Protein AF-A1HMP7-F1 (afdb_monomer_lite)

Sequence (181 aa):
MGVITGIADQTNLLALNAAIEAARAGEAGRGFAVVAEEVRKLAEQSRASADQIKQLLDTIGAETGEVVATAKVTQDQVTNQIENVKNTVRSFDDILASVAAIAPMIAAAYQEMDKTVKAKDAVLDRVFSVSAVSEETSAASEEIAASAEELTASTQEIAAGAQQVLEVAKRLDEQVERFKV

pLDDT: mean 94.53, std 5.77, range [54.22, 98.56]

Secondary structure (DSSP, 8-state):
-HHHHHHHHHHHHHHHHHHHHHHHTGGGGHHHHHHHHHHHHHHHHHHHHHHHHHHHHHHHHHHHHHHHHHHHHHHHHHHHHHHHHHHHHHHHHHHHHHHHHHHHHHHHHHHHHHHHHHHHHHHHHHHHHHHHHHHHHHHHHHHHHHHHHHHHHHHHHHHHHHHHHHHHHHHHHHHHHHH--

Foldseek 3Di:
DCVQLVVLVVQLVVLVVQLVVLVVVPPVSVVSNVVSVVSNVVSVVSNVVVVVVVVVVVVVVVVVVVVVVVVVVVVVVVVVVVVVVVVVVVVVVVVVVVVVVVVVVVVVVVVVVVVVVVVVVVVVVVVVVVVVVVVVVVVVVVVVVVVVVVVVVVVVVVVVVVVVVVVVVVVVVVVVVVVPD

Structure (mmCIF, N/CA/C/O backbone):
data_AF-A1HMP7-F1
#
_entry.id   AF-A1HMP7-F1
#
loop_
_atom_site.group_PDB
_atom_site.id
_atom_site.type_symbol
_atom_site.label_atom_id
_atom_site.label_alt_id
_atom_site.label_comp_id
_atom_site.label_asym_id
_atom_site.label_entity_id
_atom_site.label_seq_id
_atom_site.pdbx_PDB_ins_code
_atom_site.Cartn_x
_atom_site.Cartn_y
_atom_site.Cartn_z
_atom_site.occupancy
_atom_site.B_iso_or_equiv
_atom_site.auth_seq_id
_atom_site.auth_comp_id
_atom_site.auth_asym_id
_atom_site.auth_atom_id
_atom_site.pdbx_PDB_model_num
ATOM 1 N N . MET A 1 1 ? 35.868 2.183 -51.289 1.00 72.44 1 MET A N 1
ATOM 2 C CA . MET A 1 1 ? 36.956 3.169 -51.481 1.00 72.44 1 MET A CA 1
ATOM 3 C C . MET A 1 1 ? 38.143 2.646 -52.274 1.00 72.44 1 MET A C 1
ATOM 5 O O . MET A 1 1 ? 38.585 3.367 -53.154 1.00 72.44 1 MET A O 1
ATOM 9 N N . GLY A 1 2 ? 38.599 1.403 -52.052 1.00 78.38 2 GLY A N 1
ATOM 10 C CA . GLY A 1 2 ? 39.777 0.845 -52.743 1.00 78.38 2 GLY A CA 1
ATOM 11 C C . GLY A 1 2 ? 39.746 0.889 -54.279 1.00 78.38 2 GLY A C 1
ATOM 12 O O . GLY A 1 2 ? 40.788 1.032 -54.904 1.00 78.38 2 GLY A O 1
ATOM 13 N N . VAL A 1 3 ? 38.558 0.828 -54.893 1.00 85.19 3 VAL A N 1
ATOM 14 C CA . VAL A 1 3 ? 38.402 0.941 -56.355 1.00 85.19 3 VAL A CA 1
ATOM 15 C C . VAL A 1 3 ? 38.676 2.368 -56.847 1.00 85.19 3 VAL A C 1
ATOM 17 O O . VAL A 1 3 ? 39.385 2.541 -57.828 1.00 85.19 3 VAL A O 1
ATOM 20 N N . ILE A 1 4 ? 38.168 3.395 -56.156 1.00 87.69 4 ILE A N 1
ATOM 21 C CA . ILE A 1 4 ? 38.339 4.802 -56.562 1.00 87.69 4 ILE A CA 1
ATOM 22 C C . ILE A 1 4 ? 39.785 5.253 -56.333 1.00 87.69 4 ILE A C 1
ATOM 24 O O . ILE A 1 4 ? 40.382 5.848 -57.225 1.00 87.69 4 ILE A O 1
ATOM 28 N N . THR A 1 5 ? 40.375 4.915 -55.181 1.00 89.12 5 THR A N 1
ATOM 29 C CA . THR A 1 5 ? 41.795 5.191 -54.910 1.00 89.12 5 THR A CA 1
ATOM 30 C C . THR A 1 5 ? 42.703 4.443 -55.886 1.00 89.12 5 THR A C 1
ATOM 32 O O . THR A 1 5 ? 43.662 5.019 -56.380 1.00 89.12 5 THR A O 1
ATOM 35 N N . GLY A 1 6 ? 42.365 3.193 -56.232 1.00 90.12 6 GLY A N 1
ATOM 36 C CA . GLY A 1 6 ? 43.095 2.410 -57.231 1.00 90.12 6 GLY A CA 1
ATOM 37 C C . GLY A 1 6 ? 43.027 3.010 -58.640 1.00 90.12 6 GLY A C 1
ATOM 38 O O . GLY A 1 6 ? 44.049 3.087 -59.317 1.00 90.12 6 GLY A O 1
ATOM 39 N N . ILE A 1 7 ? 41.857 3.502 -59.067 1.00 91.56 7 ILE A N 1
ATOM 40 C CA . ILE A 1 7 ? 41.699 4.215 -60.347 1.00 91.56 7 ILE A CA 1
ATOM 41 C C . ILE A 1 7 ? 42.490 5.528 -60.337 1.00 91.56 7 ILE A C 1
ATOM 43 O O . ILE A 1 7 ? 43.155 5.839 -61.325 1.00 91.56 7 ILE A O 1
ATOM 47 N N . ALA A 1 8 ? 42.459 6.284 -59.237 1.00 92.50 8 ALA A N 1
ATOM 48 C CA . ALA A 1 8 ? 43.232 7.515 -59.089 1.00 92.50 8 ALA A CA 1
ATOM 49 C C . ALA A 1 8 ? 44.746 7.246 -59.162 1.00 92.50 8 ALA A C 1
ATOM 51 O O . ALA A 1 8 ? 45.444 7.910 -59.922 1.00 92.50 8 ALA A O 1
ATOM 52 N N . ASP A 1 9 ? 45.247 6.220 -58.470 1.00 92.19 9 ASP A N 1
ATOM 53 C CA . ASP A 1 9 ? 46.661 5.825 -58.509 1.00 92.19 9 ASP A CA 1
ATOM 54 C C . ASP A 1 9 ? 47.100 5.368 -59.908 1.00 92.19 9 ASP A C 1
ATOM 56 O O . ASP A 1 9 ? 48.158 5.770 -60.398 1.00 92.19 9 ASP A O 1
ATOM 60 N N . GLN A 1 10 ? 46.268 4.580 -60.592 1.00 94.12 10 GLN A N 1
ATOM 61 C CA . GLN A 1 10 ? 46.540 4.130 -61.956 1.00 94.12 10 GLN A CA 1
ATOM 62 C C . GLN A 1 10 ? 46.517 5.295 -62.957 1.00 94.12 10 GLN A C 1
ATOM 64 O O . GLN A 1 10 ? 47.374 5.366 -63.838 1.00 94.12 10 GLN A O 1
ATOM 69 N N . THR A 1 11 ? 45.576 6.231 -62.804 1.00 93.94 11 THR A N 1
ATOM 70 C CA . THR A 1 11 ? 45.472 7.441 -63.639 1.00 93.94 11 THR A CA 1
ATOM 71 C C . THR A 1 11 ? 46.658 8.373 -63.402 1.00 93.94 11 THR A C 1
ATOM 73 O O . THR A 1 11 ? 47.217 8.901 -64.359 1.00 93.94 11 THR A O 1
ATOM 76 N N . ASN A 1 12 ? 47.106 8.510 -62.151 1.00 92.94 12 ASN A N 1
ATOM 77 C CA . ASN A 1 12 ? 48.295 9.274 -61.785 1.00 92.94 12 ASN A CA 1
ATOM 78 C C . ASN A 1 12 ? 49.562 8.689 -62.431 1.00 92.94 12 ASN A C 1
ATOM 80 O O . ASN A 1 12 ? 50.379 9.417 -62.990 1.00 92.94 12 ASN A O 1
ATOM 84 N N . LEU A 1 13 ? 49.698 7.359 -62.416 1.00 93.81 13 LEU A N 1
ATOM 85 C CA . LEU A 1 13 ? 50.830 6.656 -63.020 1.00 93.81 13 LEU A CA 1
ATOM 86 C C . LEU A 1 13 ? 50.811 6.733 -64.559 1.00 93.81 13 LEU A C 1
ATOM 88 O O . LEU A 1 13 ? 51.854 6.923 -65.183 1.00 93.81 13 LEU A O 1
ATOM 92 N N . LEU A 1 14 ? 49.628 6.654 -65.178 1.00 93.56 14 LEU A N 1
ATOM 93 C CA . LEU A 1 14 ? 49.436 6.882 -66.616 1.00 93.56 14 LEU A CA 1
ATOM 94 C C . LEU A 1 14 ? 49.791 8.320 -67.022 1.00 93.56 14 LEU A C 1
ATOM 96 O O . LEU A 1 14 ? 50.492 8.519 -68.013 1.00 93.56 14 LEU A O 1
ATOM 100 N N . ALA A 1 15 ? 49.346 9.309 -66.245 1.00 93.94 15 ALA A N 1
ATOM 101 C CA . ALA A 1 15 ? 49.630 10.722 -66.475 1.00 93.94 15 ALA A CA 1
ATOM 102 C C . ALA A 1 15 ? 51.124 11.043 -66.322 1.00 93.94 15 ALA A C 1
ATOM 104 O O . ALA A 1 15 ? 51.687 11.763 -67.143 1.00 93.94 15 ALA A O 1
ATOM 105 N N . LEU A 1 16 ? 51.795 10.443 -65.334 1.00 91.50 16 LEU A N 1
ATOM 106 C CA . LEU A 1 16 ? 53.242 10.560 -65.154 1.00 91.50 16 LEU A CA 1
ATOM 107 C C . LEU A 1 16 ? 54.011 10.000 -66.359 1.00 91.50 16 LEU A C 1
ATOM 109 O O . LEU A 1 16 ? 54.903 10.663 -66.883 1.00 91.50 16 LEU A O 1
ATOM 113 N N . ASN A 1 17 ? 53.636 8.811 -66.838 1.00 91.56 17 ASN A N 1
ATOM 114 C CA . ASN A 1 17 ? 54.252 8.216 -68.025 1.00 91.56 17 ASN A CA 1
ATOM 115 C C . ASN A 1 17 ? 54.027 9.082 -69.277 1.00 91.56 17 ASN A C 1
ATOM 117 O O . ASN A 1 17 ? 54.948 9.262 -70.074 1.00 91.56 17 ASN A O 1
ATOM 121 N N . ALA A 1 18 ? 52.836 9.671 -69.427 1.00 91.25 18 ALA A N 1
ATOM 122 C CA . ALA A 1 18 ? 52.533 10.595 -70.518 1.00 91.25 18 ALA A CA 1
ATOM 123 C C . ALA A 1 18 ? 53.343 11.902 -70.431 1.00 91.25 18 ALA A C 1
ATOM 125 O O . ALA A 1 18 ? 53.818 12.390 -71.455 1.00 91.25 18 ALA A O 1
ATOM 126 N N . ALA A 1 19 ? 53.555 12.448 -69.229 1.00 89.94 19 ALA A N 1
ATOM 127 C CA . ALA A 1 19 ? 54.380 13.638 -69.013 1.00 89.94 19 ALA A CA 1
ATOM 128 C C . ALA A 1 19 ? 55.862 13.382 -69.347 1.00 89.94 19 ALA A C 1
ATOM 130 O O . ALA A 1 19 ? 56.510 14.229 -69.966 1.00 89.94 19 ALA A O 1
ATOM 131 N N . ILE A 1 20 ? 56.382 12.197 -68.998 1.00 87.50 20 ILE A N 1
ATOM 132 C CA . ILE A 1 20 ? 57.747 11.766 -69.341 1.00 87.50 20 ILE A CA 1
ATOM 133 C C . ILE A 1 20 ? 57.920 11.678 -70.864 1.00 87.50 20 ILE A C 1
ATOM 135 O O . ILE A 1 20 ? 58.880 12.228 -71.407 1.00 87.50 20 ILE A O 1
ATOM 139 N N . GLU A 1 21 ? 56.985 11.037 -71.571 1.00 90.19 21 GLU A N 1
ATOM 140 C CA . GLU A 1 21 ? 57.083 10.878 -73.027 1.00 90.19 21 GLU A CA 1
ATOM 141 C C . GLU A 1 21 ? 56.874 12.213 -73.767 1.00 90.19 21 GLU A C 1
ATOM 143 O O . GLU A 1 21 ? 57.551 12.497 -74.757 1.00 90.19 21 GLU A O 1
ATOM 148 N N . ALA A 1 22 ? 56.018 13.096 -73.239 1.00 89.94 22 ALA A N 1
ATOM 149 C CA . ALA A 1 22 ? 55.841 14.454 -73.749 1.00 89.94 22 ALA A CA 1
ATOM 150 C C . ALA A 1 22 ? 57.110 15.313 -73.593 1.00 89.94 22 ALA A C 1
ATOM 152 O O . ALA A 1 22 ? 57.465 16.050 -74.513 1.00 89.94 22 ALA A O 1
ATOM 153 N N . ALA A 1 23 ? 57.837 15.186 -72.475 1.00 86.62 23 ALA A N 1
ATOM 154 C CA . ALA A 1 23 ? 59.135 15.839 -72.288 1.00 86.62 23 ALA A CA 1
ATOM 155 C C . ALA A 1 23 ? 60.197 15.306 -73.268 1.00 86.62 23 ALA A C 1
ATOM 157 O O . ALA A 1 23 ? 61.037 16.062 -73.758 1.00 86.62 23 ALA A O 1
ATOM 158 N N . ARG A 1 24 ? 60.127 14.013 -73.605 1.00 87.88 24 ARG A N 1
ATOM 159 C CA . ARG A 1 24 ? 61.029 13.346 -74.554 1.00 87.88 24 ARG A CA 1
ATOM 160 C C . ARG A 1 24 ? 60.840 13.817 -76.001 1.00 87.88 24 ARG A C 1
ATOM 162 O O . ARG A 1 24 ? 61.808 13.852 -76.756 1.00 87.88 24 ARG A O 1
ATOM 169 N N . ALA A 1 25 ? 59.624 14.223 -76.371 1.00 88.12 25 ALA A N 1
ATOM 170 C CA . ALA A 1 25 ? 59.289 14.784 -77.683 1.00 88.12 25 ALA A CA 1
ATOM 171 C C . ALA A 1 25 ? 59.685 16.271 -77.860 1.00 88.12 25 ALA A C 1
ATOM 173 O O . ALA A 1 25 ? 59.494 16.836 -78.941 1.00 88.12 25 ALA A O 1
ATOM 174 N N . GLY A 1 26 ? 60.238 16.918 -76.825 1.00 82.88 26 GLY A N 1
ATOM 175 C CA . GLY A 1 26 ? 60.727 18.298 -76.888 1.00 82.88 26 GLY A CA 1
ATOM 176 C C . GLY A 1 26 ? 59.628 19.320 -77.213 1.00 82.88 26 GLY A C 1
ATOM 177 O O . GLY A 1 26 ? 58.532 19.274 -76.657 1.00 82.88 26 GLY A O 1
ATOM 178 N N . GLU A 1 27 ? 59.908 20.253 -78.130 1.00 79.56 27 GLU A N 1
ATOM 179 C CA . GLU A 1 27 ? 58.980 21.331 -78.527 1.00 79.56 27 GLU A CA 1
ATOM 180 C C . GLU A 1 27 ? 57.631 20.804 -79.062 1.00 79.56 27 GLU A C 1
ATOM 182 O O . GLU A 1 27 ? 56.591 21.409 -78.803 1.00 79.56 27 GLU A O 1
ATOM 187 N N . ALA A 1 28 ? 57.615 19.643 -79.731 1.00 81.12 28 ALA A N 1
ATOM 188 C CA . ALA A 1 28 ? 56.392 19.038 -80.270 1.00 81.12 28 ALA A CA 1
ATOM 189 C C . ALA A 1 28 ? 55.468 18.444 -79.184 1.00 81.12 28 ALA A C 1
ATOM 191 O O . ALA A 1 28 ? 54.263 18.321 -79.399 1.00 81.12 28 ALA A O 1
ATOM 192 N N . GLY A 1 29 ? 56.011 18.092 -78.012 1.00 85.88 29 GLY A N 1
ATOM 193 C CA . GLY A 1 29 ? 55.273 17.485 -76.895 1.00 85.88 29 GLY A CA 1
ATOM 194 C C . GLY A 1 29 ? 54.735 18.484 -75.870 1.00 85.88 29 GLY A C 1
ATOM 195 O O . GLY A 1 29 ? 54.024 18.101 -74.943 1.00 85.88 29 GLY A O 1
ATOM 196 N N . ARG A 1 30 ? 55.030 19.778 -76.028 1.00 84.88 30 ARG A N 1
ATOM 197 C CA . ARG A 1 30 ? 54.775 20.809 -75.011 1.00 84.88 30 ARG A CA 1
ATOM 198 C C . ARG A 1 30 ? 53.295 20.949 -74.630 1.00 84.88 30 ARG A C 1
ATOM 200 O O . ARG A 1 30 ? 52.985 21.116 -73.456 1.00 84.88 30 ARG A O 1
ATOM 207 N N . GLY A 1 31 ? 52.380 20.821 -75.595 1.00 86.81 31 GLY A N 1
ATOM 208 C CA . GLY A 1 31 ? 50.932 20.814 -75.334 1.00 86.81 31 GLY A CA 1
ATOM 209 C C . GLY A 1 31 ? 50.455 19.557 -74.596 1.00 86.81 31 GLY A C 1
ATOM 210 O O . GLY A 1 31 ? 49.646 19.653 -73.676 1.00 86.81 31 GLY A O 1
ATOM 211 N N . PHE A 1 32 ? 51.007 18.387 -74.935 1.00 88.31 32 PHE A N 1
ATOM 212 C CA . PHE A 1 32 ? 50.707 17.124 -74.251 1.00 88.31 32 PHE A CA 1
ATOM 213 C C . PHE A 1 32 ? 51.246 17.094 -72.818 1.00 88.31 32 PHE A C 1
ATOM 215 O O . PHE A 1 32 ? 50.583 16.550 -71.940 1.00 88.31 32 PHE A O 1
ATOM 222 N N . ALA A 1 33 ? 52.396 17.724 -72.559 1.00 89.56 33 ALA A N 1
ATOM 223 C CA . ALA A 1 33 ? 52.966 17.831 -71.217 1.00 89.56 33 ALA A CA 1
ATOM 224 C C . ALA A 1 33 ? 52.046 18.606 -70.258 1.00 89.56 33 ALA A C 1
ATOM 226 O O . ALA A 1 33 ? 51.864 18.191 -69.117 1.00 89.56 33 ALA A O 1
ATOM 227 N N . VAL A 1 34 ? 51.417 19.691 -70.731 1.00 90.50 34 VAL A N 1
ATOM 228 C CA . VAL A 1 34 ? 50.454 20.472 -69.931 1.00 90.50 34 VAL A CA 1
ATOM 229 C C . VAL A 1 34 ? 49.214 19.642 -69.599 1.00 90.50 34 VAL A C 1
ATOM 231 O O . VAL A 1 34 ? 48.769 19.632 -68.456 1.00 90.50 34 VAL A O 1
ATOM 234 N N . VAL A 1 35 ? 48.679 18.906 -70.577 1.00 93.00 35 VAL A N 1
ATOM 235 C CA . VAL A 1 35 ? 47.513 18.035 -70.358 1.00 93.00 35 VAL A CA 1
ATOM 236 C C . VAL A 1 35 ? 47.850 16.896 -69.394 1.00 93.00 35 VAL A C 1
ATOM 238 O O . VAL A 1 35 ? 47.064 16.609 -68.496 1.00 93.00 35 VAL A O 1
ATOM 241 N N . ALA A 1 36 ? 49.017 16.264 -69.540 1.00 93.19 36 ALA A N 1
ATOM 242 C CA . ALA A 1 36 ? 49.455 15.188 -68.657 1.00 93.19 36 ALA A CA 1
ATOM 243 C C . ALA A 1 36 ? 49.612 15.663 -67.202 1.00 93.19 36 ALA A C 1
ATOM 245 O O . ALA A 1 36 ? 49.168 14.971 -66.289 1.00 93.19 36 ALA A O 1
ATOM 246 N N . GLU A 1 37 ? 50.161 16.860 -66.979 1.00 92.44 37 GLU A N 1
ATOM 247 C CA . GLU A 1 37 ? 50.275 17.437 -65.635 1.00 92.44 37 GLU A CA 1
ATOM 248 C C . GLU A 1 37 ? 48.904 17.778 -65.025 1.00 92.44 37 GLU A C 1
ATOM 250 O O . GLU A 1 37 ? 48.674 17.514 -63.844 1.00 92.44 37 GLU A O 1
ATOM 255 N N . GLU A 1 38 ? 47.952 18.280 -65.819 1.00 94.75 38 GLU A N 1
ATOM 256 C CA . GLU A 1 38 ? 46.594 18.553 -65.329 1.00 94.75 38 GLU A CA 1
ATOM 257 C C . GLU A 1 38 ? 45.846 17.254 -64.972 1.00 94.75 38 GLU A C 1
ATOM 259 O O . GLU A 1 38 ? 45.185 17.179 -63.936 1.00 94.75 38 GLU A O 1
ATOM 264 N N . VAL A 1 39 ? 46.005 16.186 -65.767 1.00 95.00 39 VAL A N 1
ATOM 265 C CA . VAL A 1 39 ? 45.444 14.858 -65.450 1.00 95.00 39 VAL A CA 1
ATOM 266 C C . VAL A 1 39 ? 46.085 14.277 -64.186 1.00 95.00 39 VAL A C 1
ATOM 268 O O . VAL A 1 39 ? 45.376 13.712 -63.351 1.00 95.00 39 VAL A O 1
ATOM 271 N N . ARG A 1 40 ? 47.402 14.448 -64.005 1.00 93.25 40 ARG A N 1
ATOM 272 C CA . ARG A 1 40 ? 48.126 14.035 -62.791 1.00 93.25 40 ARG A CA 1
ATOM 273 C C . ARG A 1 40 ? 47.550 14.725 -61.555 1.00 93.25 40 ARG A C 1
ATOM 275 O O . ARG A 1 40 ? 47.186 14.067 -60.583 1.00 93.25 40 ARG A O 1
ATOM 282 N N . LYS A 1 41 ? 47.366 16.042 -61.633 1.00 94.75 41 LYS A N 1
ATOM 283 C CA . LYS A 1 41 ? 46.777 16.852 -60.563 1.00 94.75 41 LYS A CA 1
ATOM 284 C C . LYS A 1 41 ? 45.335 16.445 -60.243 1.00 94.75 41 LYS A C 1
ATOM 286 O O . LYS A 1 41 ? 44.988 16.324 -59.070 1.00 94.75 41 LYS A O 1
ATOM 291 N N . LEU A 1 42 ? 44.505 16.179 -61.254 1.00 94.38 42 LEU A N 1
ATOM 292 C CA . LEU A 1 42 ? 43.136 15.677 -61.064 1.00 94.38 42 LEU A CA 1
ATOM 293 C C . LEU A 1 42 ? 43.110 14.290 -60.406 1.00 94.38 42 LEU A C 1
ATOM 295 O O . LEU A 1 42 ? 42.235 14.015 -59.581 1.00 94.38 42 LEU A O 1
ATOM 299 N N . ALA A 1 43 ? 44.067 13.422 -60.737 1.00 93.88 43 ALA A N 1
ATOM 300 C CA . ALA A 1 43 ? 44.201 12.106 -60.124 1.00 93.88 43 ALA A CA 1
ATOM 301 C C . ALA A 1 43 ? 44.605 12.205 -58.641 1.00 93.88 43 ALA A C 1
ATOM 303 O O . ALA A 1 43 ? 43.980 11.569 -57.791 1.00 93.88 43 ALA A O 1
ATOM 304 N N . GLU A 1 44 ? 45.577 13.059 -58.303 1.00 93.62 44 GLU A N 1
ATOM 305 C CA . GLU A 1 44 ? 45.964 13.343 -56.912 1.00 93.62 44 GLU A CA 1
ATOM 306 C C . GLU A 1 44 ? 44.804 13.951 -56.104 1.00 93.62 44 GLU A C 1
ATOM 308 O O . GLU A 1 44 ? 44.526 13.510 -54.987 1.00 93.62 44 GLU A O 1
ATOM 313 N N . GLN A 1 45 ? 44.066 14.904 -56.684 1.00 94.50 45 GLN A N 1
ATOM 314 C CA . GLN A 1 45 ? 42.866 15.478 -56.066 1.00 94.50 45 GLN A CA 1
ATOM 315 C C . GLN A 1 45 ? 41.771 14.428 -55.849 1.00 94.50 45 GLN A C 1
ATOM 317 O O . GLN A 1 45 ? 41.182 14.371 -54.771 1.00 94.50 45 GLN A O 1
ATOM 322 N N . SER A 1 46 ? 41.538 13.551 -56.830 1.00 94.19 46 SER A N 1
ATOM 323 C CA . SER A 1 46 ? 40.560 12.461 -56.717 1.00 94.19 46 SER A CA 1
ATOM 324 C C . SER A 1 46 ? 40.917 11.490 -55.591 1.00 94.19 46 SER A C 1
ATOM 326 O O . SER A 1 46 ? 40.034 11.053 -54.851 1.00 94.19 46 SER A O 1
ATOM 328 N N . ARG A 1 47 ? 42.211 11.182 -55.417 1.00 92.62 47 ARG A N 1
ATOM 329 C CA . ARG A 1 47 ? 42.699 10.368 -54.296 1.00 92.62 47 ARG A CA 1
ATOM 330 C C . ARG A 1 47 ? 42.442 11.055 -52.956 1.00 92.62 47 ARG A C 1
ATOM 332 O O . ARG A 1 47 ? 41.868 10.432 -52.068 1.00 92.62 47 ARG A O 1
ATOM 339 N N . ALA A 1 48 ? 42.802 12.332 -52.834 1.00 93.62 48 ALA A N 1
ATOM 340 C CA . ALA A 1 48 ? 42.584 13.100 -51.611 1.00 93.62 48 ALA A CA 1
ATOM 341 C C . ALA A 1 48 ? 41.094 13.158 -51.228 1.00 93.62 48 ALA A C 1
ATOM 343 O O . ALA A 1 48 ? 40.742 12.925 -50.072 1.00 93.62 48 ALA A O 1
ATOM 344 N N . SER A 1 49 ? 40.201 13.385 -52.197 1.00 94.62 49 SER A N 1
ATOM 345 C CA . SER A 1 49 ? 38.754 13.352 -51.960 1.00 94.62 49 SER A CA 1
ATOM 346 C C . SER A 1 49 ? 38.257 11.962 -51.551 1.00 94.62 49 SER A C 1
ATOM 348 O O . SER A 1 49 ? 37.426 11.853 -50.651 1.00 94.62 49 SER A O 1
ATOM 350 N N . ALA A 1 50 ? 38.767 10.888 -52.162 1.00 93.00 50 ALA A N 1
ATOM 351 C CA . ALA A 1 50 ? 38.408 9.523 -51.775 1.00 93.00 50 ALA A CA 1
ATOM 352 C C . ALA A 1 50 ? 38.824 9.202 -50.327 1.00 93.00 50 ALA A C 1
ATOM 354 O O . ALA A 1 50 ? 38.050 8.580 -49.594 1.00 93.00 50 ALA A O 1
ATOM 355 N N . ASP A 1 51 ? 39.995 9.672 -49.890 1.00 91.94 51 ASP A N 1
ATOM 356 C CA . ASP A 1 51 ? 40.462 9.515 -48.509 1.00 91.94 51 ASP A CA 1
ATOM 357 C C . ASP A 1 51 ? 39.603 10.314 -47.515 1.00 91.94 51 ASP A C 1
ATOM 359 O O . ASP A 1 51 ? 39.230 9.788 -46.465 1.00 91.94 51 ASP A O 1
ATOM 363 N N . GLN A 1 52 ? 39.202 11.542 -47.860 1.00 94.62 52 GLN A N 1
ATOM 364 C CA . GLN A 1 52 ? 38.278 12.339 -47.040 1.00 94.62 52 GLN A CA 1
ATOM 365 C C . GLN A 1 52 ? 36.908 11.667 -46.893 1.00 94.62 52 GLN A C 1
ATOM 367 O O . GLN A 1 52 ? 36.368 11.588 -45.790 1.00 94.62 52 GLN A O 1
ATOM 372 N N . ILE A 1 53 ? 36.347 11.135 -47.984 1.00 94.75 53 ILE A N 1
ATOM 373 C CA . ILE A 1 53 ? 35.069 10.415 -47.920 1.00 94.75 53 ILE A CA 1
ATOM 374 C C . ILE A 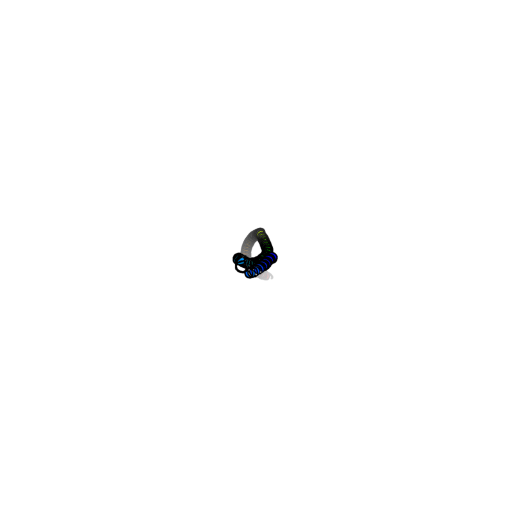1 53 ? 35.228 9.126 -47.100 1.00 94.75 53 ILE A C 1
ATOM 376 O O . ILE A 1 53 ? 34.311 8.757 -46.373 1.00 94.75 53 ILE A O 1
ATOM 380 N N . LYS A 1 54 ? 36.380 8.441 -47.168 1.00 92.88 54 LYS A N 1
ATOM 381 C CA . LYS A 1 54 ? 36.648 7.271 -46.319 1.00 92.88 54 LYS A CA 1
ATOM 382 C C . LYS A 1 54 ? 36.588 7.643 -44.837 1.00 92.88 54 LYS A C 1
ATOM 384 O O . LYS A 1 54 ? 35.877 6.981 -44.093 1.00 92.88 54 LYS A O 1
ATOM 389 N N . GLN A 1 55 ? 37.281 8.709 -44.438 1.00 94.50 55 GLN A N 1
ATOM 390 C CA . GLN A 1 55 ? 37.253 9.196 -43.056 1.00 94.50 55 GLN A CA 1
ATOM 391 C C . GLN A 1 55 ? 35.828 9.528 -42.610 1.00 94.50 55 GLN A C 1
ATOM 393 O O . GLN A 1 55 ? 35.414 9.112 -41.534 1.00 94.50 55 GLN A O 1
ATOM 398 N N . LEU A 1 56 ? 35.053 10.202 -43.465 1.00 96.25 56 LEU A N 1
ATOM 399 C CA . LEU A 1 56 ? 33.656 10.516 -43.178 1.00 96.25 56 LEU A CA 1
ATOM 400 C C . LEU A 1 56 ? 32.805 9.250 -42.985 1.00 96.25 56 LEU A C 1
ATOM 402 O O . LEU A 1 56 ? 31.994 9.195 -42.068 1.00 96.25 56 LEU A O 1
ATOM 406 N N . LEU A 1 57 ? 32.994 8.225 -43.820 1.00 95.12 57 LEU A N 1
ATOM 407 C CA . LEU A 1 57 ? 32.287 6.948 -43.682 1.00 95.12 57 LEU A CA 1
ATOM 408 C C . LEU A 1 57 ? 32.677 6.202 -42.403 1.00 95.12 57 LEU A C 1
ATOM 410 O O . LEU A 1 57 ? 31.803 5.621 -41.763 1.00 95.12 57 LEU A O 1
ATOM 414 N N . ASP A 1 58 ? 33.954 6.237 -42.020 1.00 95.62 58 ASP A N 1
ATOM 415 C CA . ASP A 1 58 ? 34.427 5.638 -40.770 1.00 95.62 58 ASP A CA 1
ATOM 416 C C . ASP A 1 58 ? 33.791 6.352 -39.558 1.00 95.62 58 ASP A C 1
ATOM 418 O O . ASP A 1 58 ? 33.305 5.690 -38.638 1.00 95.62 58 ASP A O 1
ATOM 422 N N . THR A 1 59 ? 33.698 7.689 -39.588 1.00 97.31 59 THR A N 1
ATOM 423 C CA . THR A 1 59 ? 32.990 8.483 -38.569 1.00 97.31 59 THR A CA 1
ATOM 424 C C . THR A 1 59 ? 31.500 8.149 -38.516 1.00 97.31 59 THR A C 1
ATOM 426 O O . THR A 1 59 ? 30.993 7.832 -37.443 1.00 97.31 59 THR A O 1
ATOM 429 N N . ILE A 1 60 ? 30.806 8.131 -39.660 1.00 97.06 60 ILE A N 1
ATOM 430 C CA . ILE A 1 60 ? 29.380 7.771 -39.730 1.00 97.06 60 ILE A CA 1
ATOM 431 C C . ILE A 1 60 ? 29.151 6.353 -39.190 1.00 97.06 60 ILE A C 1
ATOM 433 O O . ILE A 1 60 ? 28.169 6.104 -38.489 1.00 97.06 60 ILE A O 1
ATOM 437 N N . GLY A 1 61 ? 30.051 5.414 -39.492 1.00 96.94 61 GLY A N 1
ATOM 438 C CA . GLY A 1 61 ? 29.990 4.049 -38.974 1.00 96.94 61 GLY A CA 1
ATOM 439 C C . GLY A 1 61 ? 30.111 3.996 -37.450 1.00 96.94 61 GLY A C 1
ATOM 440 O O . GLY A 1 61 ? 29.333 3.294 -36.801 1.00 96.94 61 GLY A O 1
ATOM 441 N N . ALA A 1 62 ? 31.039 4.767 -36.878 1.00 97.56 62 ALA A N 1
ATOM 442 C CA . ALA A 1 62 ? 31.209 4.874 -35.431 1.00 97.56 62 ALA A CA 1
ATOM 443 C C . ALA A 1 62 ? 29.978 5.496 -34.749 1.00 97.56 62 ALA A C 1
ATOM 445 O O . ALA A 1 62 ? 29.445 4.905 -33.809 1.00 97.56 62 ALA A O 1
ATOM 446 N N . GLU A 1 63 ? 29.476 6.621 -35.266 1.00 97.62 63 GLU A N 1
ATOM 447 C CA . GLU A 1 63 ? 28.271 7.292 -34.753 1.00 97.62 63 GLU A CA 1
ATOM 448 C C . GLU A 1 63 ? 27.040 6.381 -34.841 1.00 97.62 63 GLU A C 1
ATOM 450 O O . GLU A 1 63 ? 26.261 6.272 -33.895 1.00 97.62 63 GLU A O 1
ATOM 455 N N . THR A 1 64 ? 26.888 5.642 -35.944 1.00 97.50 64 THR A N 1
ATOM 456 C CA . THR A 1 64 ? 25.802 4.660 -36.097 1.00 97.50 64 THR A CA 1
ATOM 457 C C . THR A 1 64 ? 25.902 3.557 -35.041 1.00 97.50 64 THR A C 1
ATOM 459 O O . THR A 1 64 ? 24.888 3.151 -34.470 1.00 97.50 64 THR A O 1
ATOM 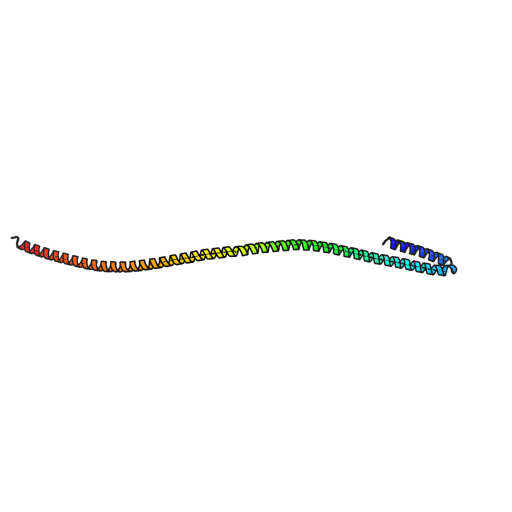462 N N . GLY A 1 65 ? 27.115 3.083 -34.743 1.00 97.75 65 GLY A N 1
ATOM 463 C CA . GLY A 1 65 ? 27.354 2.109 -33.677 1.00 97.75 65 GLY A CA 1
ATOM 464 C C . GLY A 1 65 ? 26.950 2.632 -32.296 1.00 97.75 65 GLY A C 1
ATOM 465 O O . GLY A 1 65 ? 26.307 1.911 -31.529 1.00 97.75 65 GLY A O 1
ATOM 466 N N . GLU A 1 66 ? 27.261 3.893 -31.997 1.00 97.94 66 GLU A N 1
ATOM 467 C CA . GLU A 1 66 ? 26.873 4.553 -30.746 1.00 97.94 66 GLU A CA 1
ATOM 468 C C . GLU A 1 66 ? 25.350 4.712 -30.622 1.00 97.94 66 GLU A C 1
ATOM 470 O O . GLU A 1 66 ? 24.776 4.425 -29.567 1.00 97.94 66 GLU A O 1
ATOM 475 N N . VAL A 1 67 ? 24.672 5.086 -31.711 1.00 98.06 67 VAL A N 1
ATOM 476 C CA . VAL A 1 67 ? 23.204 5.178 -31.755 1.00 98.06 67 VAL A CA 1
ATOM 477 C C . VAL A 1 67 ? 22.564 3.819 -31.474 1.00 98.06 67 VAL A C 1
ATOM 479 O O . VAL A 1 67 ? 21.632 3.734 -30.674 1.00 98.06 67 VAL A O 1
ATOM 482 N N . VAL A 1 68 ? 23.077 2.739 -32.071 1.00 98.06 68 VAL A N 1
ATOM 483 C CA . VAL A 1 68 ? 22.571 1.377 -31.825 1.00 98.06 68 VAL A CA 1
ATOM 484 C C . VAL A 1 68 ? 22.791 0.954 -30.370 1.00 98.06 68 VAL A C 1
ATOM 486 O O . VAL A 1 68 ? 21.891 0.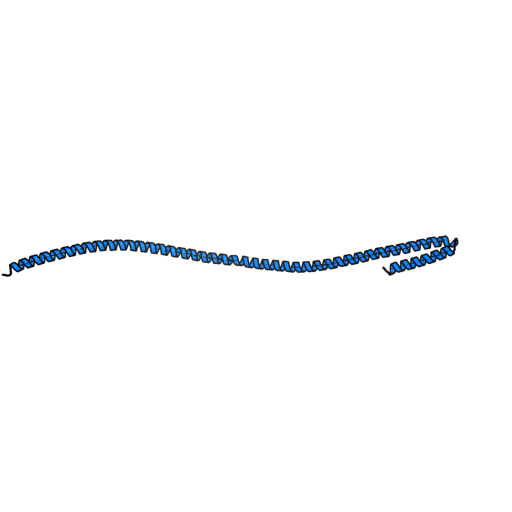380 -29.753 1.00 98.06 68 VAL A O 1
ATOM 489 N N . ALA A 1 69 ? 23.957 1.258 -29.793 1.00 97.88 69 ALA A N 1
ATOM 490 C CA . ALA A 1 69 ? 24.241 0.968 -28.389 1.00 97.88 69 ALA A CA 1
ATOM 491 C C . ALA A 1 69 ? 23.292 1.732 -27.451 1.00 97.88 69 ALA A C 1
ATOM 493 O O . ALA A 1 69 ? 22.710 1.141 -26.539 1.00 97.88 69 ALA A O 1
ATOM 494 N N . THR A 1 70 ? 23.077 3.019 -27.722 1.00 98.06 70 THR A N 1
ATOM 495 C CA . THR A 1 70 ? 22.158 3.871 -26.960 1.00 98.06 70 THR A CA 1
ATOM 496 C C . THR A 1 70 ? 20.725 3.356 -27.051 1.00 98.06 70 THR A C 1
ATOM 498 O O . THR A 1 70 ? 20.068 3.198 -26.026 1.00 98.06 70 THR A O 1
ATOM 501 N N . ALA A 1 71 ? 20.262 2.998 -28.252 1.00 97.56 71 ALA A N 1
ATOM 502 C CA . ALA A 1 71 ? 18.928 2.439 -28.460 1.00 97.56 71 ALA A CA 1
ATOM 503 C C . ALA A 1 71 ? 18.701 1.158 -27.640 1.00 97.56 71 ALA A C 1
ATOM 505 O O . ALA A 1 71 ? 17.629 0.980 -27.059 1.00 97.56 71 ALA A O 1
ATOM 506 N N . LYS A 1 72 ? 19.721 0.296 -27.530 1.00 97.69 72 LYS A N 1
ATOM 507 C CA . LYS A 1 72 ? 19.657 -0.912 -26.699 1.00 97.69 72 LYS A CA 1
ATOM 508 C C . LYS A 1 72 ? 19.523 -0.581 -25.209 1.00 97.69 72 LYS A C 1
ATOM 510 O O . LYS A 1 72 ? 18.664 -1.145 -24.539 1.00 97.69 72 LYS A O 1
ATOM 515 N N . VAL A 1 73 ? 20.314 0.366 -24.702 1.00 98.19 73 VAL A N 1
ATOM 516 C CA . VAL A 1 73 ? 20.204 0.822 -23.303 1.00 98.19 73 VAL A CA 1
ATOM 517 C C . VAL A 1 73 ? 18.819 1.411 -23.029 1.00 98.19 73 VAL A C 1
ATOM 519 O O . VAL A 1 73 ? 18.205 1.099 -22.009 1.00 98.19 73 VAL A O 1
ATOM 522 N N . THR A 1 74 ? 18.290 2.220 -23.950 1.00 98.19 74 THR A N 1
ATOM 523 C CA . THR A 1 74 ? 16.938 2.777 -23.833 1.00 98.19 74 THR A CA 1
ATOM 524 C C . THR A 1 74 ? 15.874 1.679 -23.805 1.00 98.19 74 THR A C 1
ATOM 526 O O . THR A 1 74 ? 14.947 1.753 -23.002 1.00 98.19 74 THR A O 1
ATOM 529 N N . GLN A 1 75 ? 16.010 0.631 -24.620 1.00 98.00 75 GLN A N 1
ATOM 530 C CA . GLN A 1 75 ? 15.091 -0.510 -24.604 1.00 98.00 75 GLN A CA 1
ATOM 531 C C . GLN A 1 75 ? 15.083 -1.232 -23.245 1.00 98.00 75 GLN A C 1
ATOM 533 O O . GLN A 1 75 ? 14.011 -1.550 -22.717 1.00 98.00 75 GLN A O 1
ATOM 538 N N . ASP A 1 76 ? 16.257 -1.447 -22.649 1.00 97.81 76 ASP A N 1
ATOM 539 C CA . ASP A 1 76 ? 16.375 -2.064 -21.323 1.00 97.81 76 ASP A CA 1
ATOM 540 C C . ASP A 1 76 ? 15.744 -1.172 -20.237 1.00 97.81 76 ASP A C 1
ATOM 542 O O . ASP A 1 76 ? 15.011 -1.649 -19.367 1.00 97.81 76 ASP A O 1
ATOM 546 N N . GLN A 1 77 ? 15.952 0.147 -20.319 1.00 98.19 77 GLN A N 1
ATOM 547 C CA . GLN A 1 77 ? 15.328 1.116 -19.412 1.00 98.19 77 GLN A CA 1
ATOM 548 C C . GLN A 1 77 ? 13.800 1.116 -19.515 1.00 98.19 77 GLN A C 1
ATOM 550 O O . GLN A 1 77 ? 13.127 1.096 -18.484 1.00 98.19 77 GLN A O 1
ATOM 555 N N . VAL A 1 78 ? 13.245 1.087 -20.730 1.00 98.38 78 VAL A N 1
ATOM 556 C CA . VAL A 1 78 ? 11.792 1.009 -20.951 1.00 98.38 78 VAL A CA 1
ATOM 557 C C . VAL A 1 78 ? 11.223 -0.274 -20.347 1.00 98.38 78 VAL A C 1
ATOM 559 O O . VAL A 1 78 ? 10.184 -0.238 -19.690 1.00 98.38 78 VAL A O 1
ATOM 562 N N . THR A 1 79 ? 11.925 -1.398 -20.494 1.00 97.88 79 THR A N 1
ATOM 563 C CA . THR A 1 79 ? 11.505 -2.682 -19.912 1.00 97.88 79 THR A CA 1
ATOM 564 C C . THR A 1 79 ? 11.448 -2.614 -18.383 1.00 97.88 79 THR A C 1
ATOM 566 O O . THR A 1 79 ? 10.442 -2.988 -17.780 1.00 97.88 79 THR A O 1
ATOM 569 N N . ASN A 1 80 ? 12.476 -2.048 -17.744 1.00 97.88 80 ASN A N 1
ATOM 570 C CA . ASN A 1 80 ? 12.477 -1.826 -16.295 1.00 97.88 80 ASN A CA 1
ATOM 571 C C . ASN A 1 80 ? 11.368 -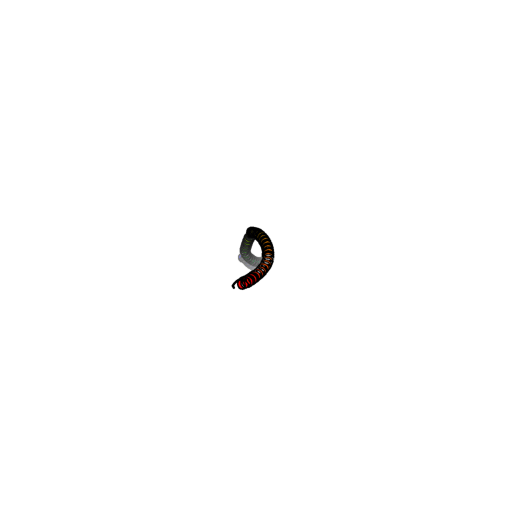0.861 -15.851 1.00 97.88 80 ASN A C 1
ATOM 573 O O . ASN A 1 80 ? 10.754 -1.044 -14.799 1.00 97.88 80 ASN A O 1
ATOM 577 N N . GLN A 1 81 ? 11.081 0.164 -16.653 1.00 98.19 81 GLN A N 1
ATOM 578 C CA . GLN A 1 81 ? 10.019 1.118 -16.358 1.00 98.19 81 GLN A CA 1
ATOM 579 C C . GLN A 1 81 ? 8.633 0.464 -16.395 1.00 98.19 81 GLN A C 1
ATOM 581 O O . GLN A 1 81 ? 7.802 0.774 -15.542 1.00 98.19 81 GLN A O 1
ATOM 586 N N . ILE A 1 82 ? 8.394 -0.471 -17.318 1.00 98.19 82 ILE A N 1
ATOM 587 C CA . ILE A 1 82 ? 7.148 -1.250 -17.374 1.00 98.19 82 ILE A CA 1
ATOM 588 C C . ILE A 1 82 ? 6.951 -2.056 -16.082 1.00 98.19 82 ILE A C 1
ATOM 590 O O . ILE A 1 82 ? 5.861 -2.027 -15.507 1.00 98.19 82 ILE A O 1
ATOM 594 N N . GLU A 1 83 ? 7.996 -2.714 -15.576 1.00 98.06 83 GLU A N 1
ATOM 595 C CA . GLU A 1 83 ? 7.916 -3.454 -14.308 1.00 98.06 83 GLU A CA 1
ATOM 596 C C . GLU A 1 83 ? 7.658 -2.530 -13.109 1.00 98.06 83 GLU A C 1
ATOM 598 O O . GLU A 1 83 ? 6.841 -2.846 -12.241 1.00 98.06 83 GLU A O 1
ATOM 603 N N . ASN A 1 84 ? 8.273 -1.344 -13.080 1.00 98.38 84 ASN A N 1
ATOM 604 C CA . ASN A 1 84 ? 7.990 -0.349 -12.044 1.00 98.38 84 ASN A CA 1
ATOM 605 C C . ASN A 1 84 ? 6.527 0.106 -12.074 1.00 98.38 84 ASN A C 1
ATOM 607 O O . ASN A 1 84 ? 5.877 0.122 -11.030 1.00 98.38 84 ASN A O 1
ATOM 611 N N . VAL A 1 85 ? 5.983 0.406 -13.258 1.00 98.56 85 VAL A N 1
ATOM 612 C CA . VAL A 1 85 ? 4.569 0.783 -13.417 1.00 98.56 85 VAL A CA 1
ATOM 613 C C . VAL A 1 85 ? 3.650 -0.343 -12.946 1.00 98.56 85 VAL A C 1
ATOM 615 O O . VAL A 1 85 ? 2.693 -0.090 -12.218 1.00 98.56 85 VAL A O 1
ATOM 618 N N . LYS A 1 86 ? 3.957 -1.596 -13.292 1.00 98.31 86 LYS A N 1
ATOM 619 C CA . LYS A 1 86 ? 3.192 -2.765 -12.841 1.00 98.31 86 LYS A CA 1
ATOM 620 C C . LYS A 1 86 ? 3.191 -2.900 -11.316 1.00 98.31 86 LYS A C 1
ATOM 622 O O . LYS A 1 86 ? 2.144 -3.154 -10.722 1.00 98.31 86 LYS A O 1
ATOM 627 N N . ASN A 1 87 ? 4.340 -2.687 -10.675 1.00 98.31 87 ASN A N 1
ATOM 628 C CA . ASN A 1 87 ? 4.439 -2.672 -9.217 1.00 98.31 87 ASN A CA 1
ATOM 629 C C . ASN A 1 87 ? 3.616 -1.534 -8.603 1.00 98.31 87 ASN A C 1
ATOM 631 O O . ASN A 1 87 ? 2.921 -1.762 -7.615 1.00 98.31 87 ASN A O 1
ATOM 635 N N . THR A 1 88 ? 3.639 -0.342 -9.206 1.00 98.50 88 THR A N 1
ATOM 636 C CA . THR A 1 88 ? 2.812 0.792 -8.775 1.00 98.50 88 THR A CA 1
ATOM 637 C C . THR A 1 88 ? 1.322 0.473 -8.860 1.00 98.50 88 THR A C 1
ATOM 639 O O . THR A 1 88 ? 0.603 0.735 -7.900 1.00 98.50 88 THR A O 1
ATOM 642 N N . VAL A 1 89 ? 0.858 -0.135 -9.958 1.00 98.38 89 VAL A N 1
ATOM 643 C CA . VAL A 1 89 ? -0.547 -0.556 -10.109 1.00 98.38 89 VAL A CA 1
ATOM 644 C C . VAL A 1 89 ? -0.943 -1.527 -8.998 1.00 98.38 89 VAL A C 1
ATOM 646 O O . VAL A 1 89 ? -1.945 -1.295 -8.329 1.00 98.38 89 VAL A O 1
ATOM 649 N N . ARG A 1 90 ? -0.115 -2.543 -8.717 1.00 98.44 90 ARG A N 1
ATOM 650 C CA . ARG A 1 90 ? -0.381 -3.487 -7.621 1.00 98.44 90 ARG A CA 1
ATOM 651 C C . ARG A 1 90 ? -0.491 -2.785 -6.264 1.00 98.44 90 ARG A C 1
ATOM 653 O O . ARG A 1 90 ? -1.400 -3.078 -5.501 1.00 98.44 90 ARG A O 1
ATOM 660 N N . SER A 1 91 ? 0.399 -1.837 -5.968 1.00 98.56 91 SER A N 1
ATOM 661 C CA . SER A 1 91 ? 0.314 -1.064 -4.723 1.00 98.56 91 SER A CA 1
ATOM 662 C C . SER A 1 91 ? -0.974 -0.242 -4.626 1.00 98.56 91 SER A C 1
ATOM 664 O O . SER A 1 91 ? -1.527 -0.115 -3.537 1.00 98.56 91 SER A O 1
ATOM 666 N N . PHE A 1 92 ? -1.475 0.297 -5.740 1.00 98.44 92 PHE A N 1
ATOM 667 C CA . PHE A 1 92 ? -2.770 0.979 -5.754 1.00 98.44 92 PHE A CA 1
ATOM 668 C C . PHE A 1 92 ? -3.943 0.020 -5.531 1.00 98.44 92 PHE A C 1
ATOM 670 O O . PHE A 1 92 ? -4.862 0.381 -4.797 1.00 98.44 92 PHE A O 1
ATOM 677 N N . ASP A 1 93 ? -3.902 -1.193 -6.083 1.00 98.44 93 ASP A N 1
ATOM 678 C CA . ASP A 1 93 ? -4.921 -2.217 -5.820 1.00 98.44 93 ASP A CA 1
ATOM 679 C C . ASP A 1 93 ? -4.961 -2.601 -4.330 1.00 98.44 93 ASP A C 1
ATOM 681 O O . ASP A 1 93 ? -6.038 -2.654 -3.731 1.00 98.44 93 ASP A O 1
ATOM 685 N N . ASP A 1 94 ? -3.795 -2.772 -3.696 1.00 98.31 94 ASP A N 1
ATOM 686 C CA . ASP A 1 94 ? -3.688 -3.052 -2.257 1.00 98.31 94 ASP A CA 1
ATOM 687 C C . ASP A 1 94 ? -4.250 -1.894 -1.404 1.00 98.31 94 ASP A C 1
ATOM 689 O O . ASP A 1 94 ? -4.945 -2.111 -0.401 1.00 98.31 94 ASP A O 1
ATOM 693 N N . ILE A 1 95 ? -3.994 -0.644 -1.815 1.00 98.38 95 ILE A N 1
ATOM 694 C CA . ILE A 1 95 ? -4.563 0.553 -1.177 1.00 98.38 95 ILE A CA 1
ATOM 695 C C . ILE A 1 95 ? -6.088 0.560 -1.319 1.00 98.38 95 ILE A C 1
ATOM 697 O O . ILE A 1 95 ? -6.786 0.785 -0.332 1.00 98.38 95 ILE A O 1
ATOM 701 N N . LEU A 1 96 ? -6.622 0.291 -2.513 1.00 98.00 96 LEU A N 1
ATOM 702 C CA . LEU A 1 96 ? -8.066 0.259 -2.754 1.00 98.00 96 LEU A CA 1
ATOM 703 C C . LEU A 1 96 ? -8.755 -0.825 -1.923 1.00 98.00 96 LEU A C 1
ATOM 705 O O . LEU A 1 96 ? -9.798 -0.556 -1.326 1.00 98.00 96 LEU A O 1
ATOM 709 N N . ALA A 1 97 ? -8.159 -2.014 -1.824 1.00 97.75 97 ALA A N 1
ATOM 710 C CA . ALA A 1 97 ? -8.665 -3.087 -0.974 1.00 97.75 97 ALA A CA 1
ATOM 711 C C . ALA A 1 97 ? -8.686 -2.675 0.508 1.00 97.75 97 ALA A C 1
ATOM 713 O O . ALA A 1 97 ? -9.683 -2.885 1.203 1.00 97.75 97 ALA A O 1
ATOM 714 N N . SER A 1 98 ? -7.620 -2.022 0.976 1.00 97.75 98 SER A N 1
ATOM 715 C CA . SER A 1 98 ? -7.526 -1.518 2.350 1.00 97.75 98 SER A CA 1
ATOM 716 C C . SER A 1 98 ? -8.580 -0.447 2.637 1.00 97.75 98 SER A C 1
ATOM 718 O O . SER A 1 98 ? -9.242 -0.493 3.669 1.00 97.75 98 SER A O 1
ATOM 720 N N . VAL A 1 99 ? -8.792 0.487 1.707 1.00 97.81 99 VAL A N 1
ATOM 721 C CA . VAL A 1 99 ? -9.825 1.527 1.824 1.00 97.81 99 VAL A CA 1
ATOM 722 C C . VAL A 1 99 ? -11.227 0.915 1.815 1.00 97.81 99 VAL A C 1
ATOM 724 O O . VAL A 1 99 ? -12.066 1.297 2.631 1.00 97.81 99 VAL A O 1
ATOM 727 N N . ALA A 1 100 ? -11.482 -0.072 0.954 1.00 97.19 100 ALA A N 1
ATOM 728 C CA . ALA A 1 100 ? -12.761 -0.776 0.907 1.00 97.19 100 ALA A CA 1
ATOM 729 C C . ALA A 1 100 ? -13.072 -1.516 2.221 1.00 97.19 100 ALA A C 1
ATOM 731 O O . ALA A 1 100 ? -14.235 -1.594 2.618 1.00 97.19 100 ALA A O 1
ATOM 732 N N . ALA A 1 101 ? -12.047 -2.000 2.930 1.00 97.62 101 ALA A N 1
ATOM 733 C CA . ALA A 1 101 ? -12.195 -2.653 4.229 1.00 97.62 101 ALA A CA 1
ATOM 734 C C . ALA A 1 101 ? -12.559 -1.688 5.377 1.00 97.62 101 ALA A C 1
ATOM 736 O O . ALA A 1 101 ? -13.072 -2.130 6.404 1.00 97.62 101 ALA A O 1
ATOM 737 N N . ILE A 1 102 ? -12.375 -0.373 5.218 1.00 98.06 102 ILE A N 1
ATOM 738 C CA . ILE A 1 102 ? -12.694 0.609 6.271 1.00 98.06 102 ILE A CA 1
ATOM 739 C C . ILE A 1 102 ? -14.208 0.712 6.501 1.00 98.06 102 ILE A C 1
ATOM 741 O O . ILE A 1 102 ? -14.659 0.748 7.645 1.00 98.06 102 ILE A O 1
ATOM 745 N N . ALA A 1 103 ? -15.011 0.735 5.435 1.00 95.88 103 ALA A N 1
ATOM 746 C CA . ALA A 1 103 ? -16.466 0.861 5.538 1.00 95.88 103 ALA A CA 1
ATOM 747 C C . ALA A 1 103 ? -17.126 -0.232 6.414 1.00 95.88 103 ALA A C 1
ATOM 749 O O . ALA A 1 103 ? -17.881 0.126 7.325 1.00 95.88 103 ALA A O 1
ATOM 750 N N . PRO A 1 104 ? -16.844 -1.541 6.230 1.00 97.69 104 PRO A N 1
ATOM 751 C CA . PRO A 1 104 ? -17.395 -2.571 7.108 1.00 97.69 104 PRO A CA 1
ATOM 752 C C . PRO A 1 104 ? -16.859 -2.481 8.544 1.00 97.69 104 PRO A C 1
ATOM 754 O O . PRO A 1 104 ? -17.614 -2.753 9.475 1.00 97.69 104 PRO A O 1
ATOM 757 N N . MET A 1 105 ? -15.609 -2.050 8.757 1.00 98.00 105 MET A N 1
ATOM 758 C CA . MET A 1 105 ? -15.078 -1.826 10.111 1.00 98.00 105 MET A CA 1
ATOM 759 C C . MET A 1 105 ? -15.831 -0.708 10.841 1.00 98.00 105 MET A C 1
ATOM 761 O O . MET A 1 105 ? -16.182 -0.864 12.010 1.00 98.00 105 MET A O 1
ATOM 765 N N . ILE A 1 106 ? -16.131 0.394 10.148 1.00 97.88 106 ILE A N 1
ATOM 766 C CA . ILE A 1 106 ? -16.945 1.486 10.694 1.00 97.88 106 ILE A CA 1
ATOM 767 C C . ILE A 1 106 ? -18.354 0.983 11.030 1.00 97.88 106 ILE A C 1
ATOM 769 O O . ILE A 1 106 ? -18.859 1.257 12.118 1.00 97.88 106 ILE A O 1
ATOM 773 N N . ALA A 1 107 ? -18.982 0.210 10.140 1.00 97.88 107 ALA A N 1
ATOM 774 C CA . ALA A 1 107 ? -20.307 -0.355 10.390 1.00 97.88 107 ALA A CA 1
ATOM 775 C C . ALA A 1 107 ? -20.326 -1.275 11.626 1.00 97.88 107 ALA A C 1
ATOM 777 O O . ALA A 1 107 ? -21.230 -1.171 12.456 1.00 97.88 107 ALA A O 1
ATOM 778 N N . ALA A 1 108 ? -19.308 -2.127 11.787 1.00 98.12 108 ALA A N 1
ATOM 779 C CA . ALA A 1 108 ? -19.155 -2.974 12.967 1.00 98.12 108 ALA A CA 1
ATOM 780 C C . ALA A 1 108 ? -18.974 -2.143 14.249 1.00 98.12 108 ALA A C 1
ATOM 782 O O . ALA A 1 108 ? -19.617 -2.423 15.260 1.00 98.12 108 ALA A O 1
ATOM 783 N N . ALA A 1 109 ? -18.170 -1.075 14.200 1.00 98.31 109 ALA A N 1
ATOM 784 C CA . ALA A 1 109 ? -17.989 -0.171 15.334 1.00 98.31 109 ALA A CA 1
ATOM 785 C C . ALA A 1 109 ? -19.307 0.502 15.756 1.00 98.31 109 ALA A C 1
ATOM 787 O O . ALA A 1 109 ? -19.609 0.565 16.947 1.00 98.31 109 ALA A O 1
ATOM 788 N N . TYR A 1 110 ? -20.132 0.941 14.798 1.00 98.06 110 TYR A N 1
ATOM 789 C CA . TYR A 1 110 ? -21.460 1.488 15.096 1.00 98.06 110 TYR A CA 1
ATOM 790 C C . TYR A 1 110 ? -22.387 0.462 15.756 1.00 98.06 110 TYR A C 1
ATOM 792 O O . TYR A 1 110 ? -23.106 0.812 16.691 1.00 98.06 110 TYR A O 1
ATOM 800 N N . GLN A 1 111 ? -22.360 -0.798 15.312 1.00 98.19 111 GLN A N 1
ATOM 801 C CA . GLN A 1 111 ? -23.155 -1.861 15.934 1.00 98.19 111 GLN A CA 1
ATOM 802 C C . GLN A 1 111 ? -22.734 -2.128 17.385 1.00 98.19 111 GLN A C 1
ATOM 804 O O . GLN A 1 111 ? -23.591 -2.278 18.254 1.00 98.19 111 GLN A O 1
ATOM 809 N N . GLU A 1 112 ? -21.433 -2.162 17.672 1.00 98.31 112 GLU A N 1
ATOM 810 C CA . GLU A 1 112 ? -20.941 -2.330 19.046 1.00 98.31 112 GLU A CA 1
ATOM 811 C C . GLU A 1 112 ? -21.256 -1.119 19.932 1.00 98.31 112 GLU A C 1
ATOM 813 O O . GLU A 1 112 ? -21.591 -1.265 21.113 1.00 98.31 112 GLU A O 1
ATOM 818 N N . MET A 1 113 ? -21.226 0.085 19.359 1.00 97.94 113 MET A N 1
ATOM 819 C CA . MET A 1 113 ? -21.607 1.299 20.072 1.00 97.94 113 MET A CA 1
ATOM 820 C C . MET A 1 113 ? -23.100 1.300 20.433 1.00 97.94 113 MET A C 1
ATOM 822 O O . MET A 1 113 ? -23.441 1.607 21.573 1.00 97.94 113 MET A O 1
ATOM 826 N N . ASP A 1 114 ? -23.983 0.871 19.525 1.00 98.19 114 ASP A N 1
ATOM 827 C CA . ASP A 1 114 ? -25.418 0.699 19.808 1.00 98.19 114 ASP A CA 1
ATOM 828 C C . ASP A 1 114 ? -25.666 -0.318 20.937 1.00 98.19 114 ASP A C 1
ATOM 830 O O . ASP A 1 114 ? -26.437 -0.054 21.864 1.00 98.19 114 ASP A O 1
ATOM 834 N N . LYS A 1 115 ? -24.949 -1.452 20.932 1.00 98.12 115 LYS A N 1
ATOM 835 C CA . LYS A 1 115 ? -25.015 -2.435 22.029 1.00 98.12 115 LYS A CA 1
ATOM 836 C C . LYS A 1 115 ? -24.568 -1.834 23.358 1.00 98.12 115 LYS A C 1
ATOM 838 O O . LYS A 1 115 ? -25.199 -2.085 24.382 1.00 98.12 115 LYS A O 1
ATOM 843 N N . THR A 1 116 ? -23.508 -1.029 23.345 1.00 98.25 116 THR A N 1
ATOM 844 C CA . THR A 1 116 ? -22.988 -0.370 24.547 1.00 98.25 116 THR A CA 1
ATOM 845 C C . THR A 1 116 ? -23.983 0.646 25.100 1.00 98.25 116 THR A C 1
ATOM 847 O O . THR A 1 116 ? -24.202 0.680 26.309 1.00 98.25 116 THR A O 1
ATOM 850 N N . VAL A 1 117 ? -24.643 1.429 24.241 1.00 98.25 117 VAL A N 1
ATOM 851 C CA . VAL A 1 117 ? -25.696 2.367 24.663 1.00 98.25 117 VAL A CA 1
ATOM 852 C C . VAL A 1 117 ? -26.860 1.619 25.317 1.00 98.25 117 VAL A C 1
ATOM 854 O O . VAL A 1 117 ? -27.251 1.969 26.429 1.00 98.25 117 VAL A O 1
ATOM 857 N N . LYS A 1 118 ? -27.339 0.532 24.700 1.00 98.19 118 LYS A N 1
ATOM 858 C CA . LYS A 1 118 ? -28.406 -0.310 25.270 1.00 98.19 118 LYS A CA 1
ATOM 859 C C . LYS A 1 118 ? -28.009 -0.938 26.605 1.00 98.19 118 LYS A C 1
ATOM 861 O O . LYS A 1 118 ? -28.806 -0.966 27.538 1.00 98.19 118 LYS A O 1
ATOM 866 N N . ALA A 1 119 ? -26.774 -1.426 26.716 1.00 98.19 119 ALA A N 1
ATOM 867 C CA . ALA A 1 119 ? -26.255 -1.967 27.969 1.00 98.19 119 ALA A CA 1
ATOM 868 C C . ALA A 1 119 ? -26.177 -0.887 29.059 1.00 98.19 119 ALA A C 1
ATOM 870 O O . ALA A 1 119 ? -26.550 -1.144 30.202 1.00 98.19 119 ALA A O 1
ATOM 871 N N . LYS A 1 120 ? -25.747 0.331 28.703 1.00 98.25 120 LYS A N 1
ATOM 872 C CA . LYS A 1 120 ? -25.718 1.488 29.605 1.00 98.25 120 LYS A CA 1
ATOM 873 C C . LYS A 1 120 ? -27.121 1.842 30.107 1.00 98.25 120 LYS A C 1
ATOM 875 O O . LYS A 1 120 ? -27.275 2.065 31.303 1.00 98.25 120 LYS A O 1
ATOM 880 N N . ASP A 1 121 ? -28.130 1.865 29.236 1.00 98.06 121 ASP A N 1
ATOM 881 C CA . ASP A 1 121 ? -29.522 2.129 29.639 1.00 98.06 121 ASP A CA 1
ATOM 882 C C . ASP A 1 121 ? -30.032 1.059 30.619 1.00 98.06 121 ASP A C 1
ATOM 884 O O . ASP A 1 121 ? -30.505 1.391 31.702 1.00 98.06 121 ASP A O 1
ATOM 888 N N . ALA A 1 122 ? -29.808 -0.225 30.320 1.00 98.00 122 ALA A N 1
ATOM 889 C CA . ALA A 1 122 ? -30.199 -1.318 31.214 1.00 98.00 122 ALA A CA 1
ATOM 890 C C . ALA A 1 122 ? -29.505 -1.259 32.590 1.00 98.00 122 ALA A C 1
ATOM 892 O O . ALA A 1 122 ? -30.082 -1.652 33.605 1.00 98.00 122 ALA A O 1
ATOM 893 N N . VAL A 1 123 ? -28.254 -0.791 32.643 1.00 98.19 123 VAL A N 1
ATOM 894 C CA . VAL A 1 123 ? -27.542 -0.573 33.911 1.00 98.19 123 VAL A CA 1
ATOM 895 C C . VAL A 1 123 ? -28.167 0.580 34.695 1.00 98.19 123 VAL A C 1
ATOM 897 O O . VAL A 1 123 ? -28.356 0.435 35.900 1.00 98.19 123 VAL A O 1
ATOM 900 N N . LEU A 1 124 ? -28.523 1.689 34.040 1.00 97.94 124 LEU A N 1
ATOM 901 C CA . LEU A 1 124 ? -29.175 2.822 34.705 1.00 97.94 124 LEU A CA 1
ATOM 902 C C . LEU A 1 124 ? -30.518 2.419 35.327 1.00 97.94 124 LEU A C 1
ATOM 904 O O . LEU A 1 124 ? -30.761 2.740 36.489 1.00 97.94 124 LEU A O 1
ATOM 908 N N . ASP A 1 125 ? -31.333 1.638 34.618 1.00 97.81 125 ASP A N 1
ATOM 909 C CA . ASP A 1 125 ? -32.611 1.137 35.146 1.00 97.81 125 ASP A CA 1
ATOM 910 C C . ASP A 1 125 ? -32.419 0.283 36.410 1.00 97.81 125 ASP A C 1
ATOM 912 O O . ASP A 1 125 ? -33.162 0.396 37.394 1.00 97.81 125 ASP A O 1
ATOM 916 N N . ARG A 1 126 ? -31.374 -0.555 36.424 1.00 97.81 126 ARG A N 1
ATOM 917 C CA . ARG A 1 126 ? -31.016 -1.358 37.602 1.00 97.81 126 ARG A CA 1
ATOM 918 C C . ARG A 1 126 ? -30.538 -0.492 38.760 1.00 97.81 126 ARG A C 1
ATOM 920 O O . ARG A 1 126 ? -30.895 -0.781 39.897 1.00 97.81 126 ARG A O 1
ATOM 927 N N . VAL A 1 127 ? -29.765 0.558 38.493 1.00 97.56 127 VAL A N 1
ATOM 928 C CA . VAL A 1 127 ? -29.312 1.500 39.528 1.00 97.56 127 VAL A CA 1
ATOM 929 C C . VAL A 1 127 ? -30.504 2.198 40.184 1.00 97.56 127 VAL A C 1
ATOM 931 O O . VAL A 1 127 ? -30.561 2.246 41.410 1.00 97.56 127 VAL A O 1
ATOM 934 N N . PHE A 1 128 ? -31.490 2.658 39.405 1.00 96.75 128 PHE A N 1
ATOM 935 C CA . PHE A 1 128 ? -32.716 3.241 39.964 1.00 96.75 128 PHE A CA 1
ATOM 936 C C . PHE A 1 128 ? -33.498 2.242 40.819 1.00 96.75 128 PHE A C 1
ATOM 938 O O . PHE A 1 128 ? -33.931 2.581 41.918 1.00 96.75 128 PHE A O 1
ATOM 945 N N . SER A 1 129 ? -33.616 0.997 40.354 1.00 97.31 129 SER A N 1
ATOM 946 C CA . SER A 1 129 ? -34.286 -0.067 41.111 1.00 97.31 129 SER A CA 1
ATOM 947 C C . SER A 1 129 ? -33.585 -0.345 42.446 1.00 97.31 129 SER A C 1
ATOM 949 O O . SER A 1 129 ? -34.236 -0.459 43.479 1.00 97.31 129 SER A O 1
ATOM 951 N N . VAL A 1 130 ? -32.249 -0.408 42.447 1.00 97.62 130 VAL A N 1
ATOM 952 C CA . VAL A 1 130 ? -31.452 -0.600 43.670 1.00 97.62 130 VAL A CA 1
ATOM 953 C C . VAL A 1 130 ? -31.591 0.588 44.621 1.00 97.62 130 VAL A C 1
ATOM 955 O O . VAL A 1 130 ? 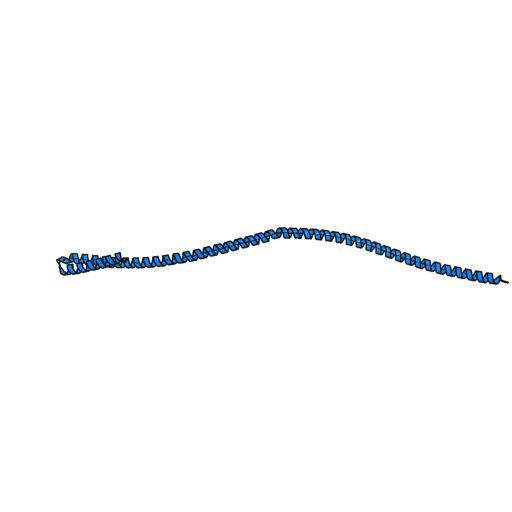-31.691 0.380 45.829 1.00 97.62 130 VAL A O 1
ATOM 958 N N . SER A 1 131 ? -31.625 1.818 44.101 1.00 97.50 131 SER A N 1
ATOM 959 C CA . SER A 1 131 ? -31.847 3.020 44.914 1.00 97.50 131 SER A CA 1
ATOM 960 C C . SER A 1 131 ? -33.198 2.965 45.629 1.00 97.50 131 SER A C 1
ATOM 962 O O . SER A 1 131 ? -33.245 3.157 46.840 1.00 97.50 131 SER A O 1
ATOM 964 N N . ALA A 1 132 ? -34.271 2.619 44.910 1.00 97.44 132 ALA A N 1
ATOM 965 C CA . ALA A 1 132 ? -35.613 2.510 45.482 1.00 97.44 132 ALA A CA 1
ATOM 966 C C . ALA A 1 132 ? -35.692 1.434 46.580 1.00 97.44 132 ALA A C 1
ATOM 968 O O . ALA A 1 132 ? -36.203 1.692 47.666 1.00 97.44 132 ALA A O 1
ATOM 969 N N . VAL A 1 133 ? -35.116 0.251 46.337 1.00 97.81 133 VAL A N 1
ATOM 970 C CA . VAL A 1 133 ? -35.057 -0.825 47.345 1.00 97.81 133 VAL A CA 1
ATOM 971 C C . VAL A 1 133 ? -34.233 -0.404 48.567 1.00 97.81 133 VAL A C 1
ATOM 973 O O . VAL A 1 133 ? -34.563 -0.770 49.693 1.00 97.81 133 VAL A O 1
ATOM 976 N N . SER A 1 134 ? -33.161 0.367 48.368 1.00 97.62 134 SER A N 1
ATOM 977 C CA . SER A 1 134 ? -32.325 0.860 49.469 1.00 97.62 134 SER A CA 1
ATOM 978 C C . SER A 1 134 ? -33.075 1.873 50.341 1.00 97.62 134 SER A C 1
ATOM 980 O O . SER A 1 134 ? -32.970 1.804 51.564 1.00 97.62 134 SER A O 1
ATOM 982 N N . GLU A 1 135 ? -33.863 2.767 49.734 1.00 97.69 135 GLU A N 1
ATOM 983 C CA . GLU A 1 135 ? -34.743 3.699 50.455 1.00 97.69 135 GLU A CA 1
ATOM 984 C C . GLU A 1 135 ? -35.815 2.954 51.263 1.00 97.69 135 GLU A C 1
ATOM 986 O O . GLU A 1 135 ? -35.971 3.214 52.456 1.00 97.69 135 GLU A O 1
ATOM 991 N N . GLU A 1 136 ? -36.490 1.974 50.655 1.00 97.94 136 GLU A N 1
ATOM 992 C CA . GLU A 1 136 ? -37.487 1.137 51.337 1.00 97.94 136 GLU A CA 1
ATOM 993 C C . GLU A 1 136 ? -36.869 0.360 52.508 1.00 97.94 136 GLU A C 1
ATOM 995 O O . GLU A 1 136 ? -37.425 0.321 53.605 1.00 97.94 136 GLU A O 1
ATOM 1000 N N . THR A 1 137 ? -35.673 -0.201 52.311 1.00 97.44 137 THR A N 1
ATOM 1001 C CA . THR A 1 137 ? -34.944 -0.929 53.361 1.00 97.44 137 THR A CA 1
ATOM 1002 C C . THR A 1 137 ? -34.563 -0.011 54.524 1.00 97.44 137 THR A C 1
ATOM 1004 O O . THR A 1 137 ? -34.633 -0.427 55.683 1.00 97.44 137 THR A O 1
ATOM 1007 N N . SER A 1 138 ? -34.167 1.235 54.240 1.00 97.75 138 SER A N 1
ATOM 1008 C CA . SER A 1 138 ? -33.862 2.229 55.274 1.00 97.75 138 SER A CA 1
ATOM 1009 C C . SER A 1 138 ? -35.110 2.568 56.088 1.00 97.75 138 SER A C 1
ATOM 1011 O O . SER A 1 138 ? -35.063 2.504 57.314 1.00 97.75 138 SER A O 1
ATOM 1013 N N . ALA A 1 139 ? -36.237 2.838 55.421 1.00 97.75 139 ALA A N 1
ATOM 1014 C CA . ALA A 1 139 ? -37.508 3.131 56.084 1.00 97.75 139 ALA A CA 1
ATOM 1015 C C . ALA A 1 139 ? -37.990 1.958 56.956 1.00 97.75 139 ALA A C 1
ATOM 1017 O O . ALA A 1 139 ? -38.344 2.149 58.118 1.00 97.75 139 ALA A O 1
ATOM 1018 N N . ALA A 1 140 ? -37.921 0.727 56.439 1.00 97.94 140 ALA A N 1
ATOM 1019 C CA . ALA A 1 140 ? -38.260 -0.472 57.203 1.00 97.94 140 ALA A CA 1
ATOM 1020 C C . ALA A 1 140 ? -37.341 -0.662 58.423 1.00 97.94 140 ALA A C 1
ATOM 1022 O O . ALA A 1 140 ? -37.788 -1.090 59.485 1.00 97.94 140 ALA A O 1
ATOM 1023 N N . SER A 1 141 ? -36.054 -0.323 58.299 1.00 97.56 141 SER A N 1
ATOM 1024 C CA . SER A 1 141 ? -35.106 -0.394 59.418 1.00 97.56 141 SER A CA 1
ATOM 1025 C C . SER A 1 141 ? -35.439 0.618 60.519 1.00 97.56 141 SER A C 1
ATOM 1027 O O . SER A 1 141 ? -35.334 0.284 61.699 1.00 97.56 141 SER A O 1
ATOM 1029 N N . GLU A 1 142 ? -35.872 1.827 60.151 1.00 97.69 142 GLU A N 1
ATOM 1030 C CA . GLU A 1 142 ? -36.341 2.844 61.102 1.00 97.69 142 GLU A CA 1
ATOM 1031 C C . GLU A 1 142 ? -37.620 2.396 61.827 1.00 97.69 142 GLU A C 1
ATOM 1033 O O . GLU A 1 142 ? -37.710 2.518 63.049 1.00 97.69 142 GLU A O 1
ATOM 1038 N N . GLU A 1 143 ? -38.578 1.802 61.110 1.00 98.06 143 GLU A N 1
ATOM 1039 C CA . GLU A 1 143 ? -39.817 1.270 61.695 1.00 98.06 143 GLU A CA 1
ATOM 1040 C C . GLU A 1 143 ? -39.551 0.100 62.658 1.00 98.06 143 GLU A C 1
ATOM 1042 O O . GLU A 1 143 ? -40.131 0.030 63.748 1.00 98.06 143 GLU A O 1
ATOM 1047 N N . ILE A 1 144 ? -38.626 -0.796 62.297 1.00 97.62 144 ILE A N 1
ATOM 1048 C CA . ILE A 1 144 ? -38.178 -1.886 63.172 1.00 97.62 144 ILE A CA 1
ATOM 1049 C C . ILE A 1 144 ? -37.520 -1.326 64.437 1.00 97.62 144 ILE A C 1
ATOM 1051 O O . ILE A 1 144 ? -37.795 -1.826 65.528 1.00 97.62 144 ILE A O 1
ATOM 1055 N N . ALA A 1 145 ? -36.670 -0.301 64.316 1.00 97.25 145 ALA A N 1
ATOM 1056 C CA . ALA A 1 145 ? -36.025 0.325 65.467 1.00 97.25 145 ALA A CA 1
ATOM 1057 C C . ALA A 1 145 ? -37.057 0.950 66.420 1.00 97.25 145 ALA A C 1
ATOM 1059 O O . ALA A 1 145 ? -37.015 0.678 67.619 1.00 97.25 145 ALA A O 1
ATOM 1060 N N . ALA A 1 146 ? -38.031 1.694 65.888 1.00 97.69 146 ALA A N 1
ATOM 1061 C CA . ALA A 1 146 ? -39.120 2.270 66.677 1.00 97.69 146 ALA A CA 1
ATOM 1062 C C . ALA A 1 146 ? -39.963 1.186 67.377 1.00 97.69 146 ALA A C 1
ATOM 1064 O O . ALA A 1 146 ? -40.232 1.272 68.575 1.00 97.69 146 ALA A O 1
ATOM 1065 N N . SER A 1 147 ? -40.310 0.114 66.660 1.00 97.88 147 SER A N 1
ATOM 1066 C CA . SER A 1 147 ? -41.049 -1.024 67.225 1.00 97.88 147 SER A CA 1
ATOM 1067 C C . SER A 1 147 ? -40.260 -1.734 68.332 1.00 97.88 147 SER A C 1
ATOM 1069 O O . SER A 1 147 ? -40.832 -2.186 69.325 1.00 97.88 147 SER A O 1
ATOM 1071 N N . ALA A 1 148 ? -38.934 -1.834 68.193 1.00 97.56 148 ALA A N 1
ATOM 1072 C CA . ALA A 1 148 ? -38.065 -2.412 69.213 1.00 97.56 148 ALA A CA 1
ATOM 1073 C C . ALA A 1 148 ? -37.998 -1.544 70.484 1.00 97.56 148 ALA A C 1
ATOM 1075 O O . ALA A 1 148 ? -37.952 -2.090 71.593 1.00 97.56 148 ALA A O 1
ATOM 1076 N N . GLU A 1 149 ? -38.031 -0.214 70.351 1.00 97.06 149 GLU A N 1
ATOM 1077 C CA . GLU A 1 149 ? -38.134 0.711 71.488 1.00 97.06 149 GLU A CA 1
ATOM 1078 C C . GLU A 1 149 ? -39.471 0.548 72.226 1.00 97.06 149 GLU A C 1
ATOM 1080 O O . GLU A 1 149 ? -39.482 0.388 73.450 1.00 97.06 149 GLU A O 1
ATOM 1085 N N . GLU A 1 150 ? -40.591 0.491 71.499 1.00 97.56 150 GLU A N 1
ATOM 1086 C CA . GLU A 1 150 ? -41.927 0.292 72.080 1.00 97.56 150 GLU A CA 1
ATOM 1087 C C . GLU A 1 150 ? -42.056 -1.071 72.778 1.00 97.56 150 GLU A C 1
ATOM 1089 O O . GLU A 1 150 ? -42.575 -1.172 73.897 1.00 97.56 150 GLU A O 1
ATOM 1094 N N . LEU A 1 151 ? -41.515 -2.128 72.163 1.00 96.81 151 LEU A N 1
ATOM 1095 C CA . LEU A 1 151 ? -41.460 -3.460 72.760 1.00 96.81 151 LEU A CA 1
ATOM 1096 C C . LEU A 1 151 ? -40.624 -3.464 74.046 1.00 96.81 151 LEU A C 1
ATOM 1098 O O . LEU A 1 151 ? -40.998 -4.111 75.028 1.00 96.81 151 LEU A O 1
ATOM 1102 N N . THR A 1 152 ? -39.508 -2.731 74.063 1.00 97.31 152 THR A N 1
ATOM 1103 C CA . THR A 1 152 ? -38.659 -2.592 75.253 1.00 97.31 152 THR A CA 1
ATOM 1104 C C . THR A 1 152 ? -39.414 -1.892 76.381 1.00 97.31 152 THR A C 1
ATOM 1106 O O . THR A 1 152 ? -39.408 -2.390 77.509 1.00 97.31 152 THR A O 1
ATOM 1109 N N . ALA A 1 153 ? -40.114 -0.793 76.086 1.00 97.06 153 ALA A N 1
ATOM 1110 C CA . ALA A 1 153 ? -40.939 -0.076 77.058 1.00 97.06 153 ALA A CA 1
ATOM 1111 C C . ALA A 1 153 ? -42.066 -0.965 77.613 1.00 97.06 153 ALA A C 1
ATOM 1113 O O . ALA A 1 153 ? -42.194 -1.123 78.827 1.00 97.06 153 ALA A O 1
ATOM 1114 N N . SER A 1 154 ? -42.806 -1.649 76.737 1.00 97.31 154 SER A N 1
ATOM 1115 C CA . SER A 1 154 ? -43.868 -2.587 77.129 1.00 97.31 154 SER A CA 1
ATOM 1116 C C . SER A 1 154 ? -43.336 -3.719 78.013 1.00 97.31 154 SER A C 1
ATOM 1118 O O . SER A 1 154 ? -43.959 -4.109 79.000 1.00 97.31 154 SER A O 1
ATOM 1120 N N . THR A 1 155 ? -42.143 -4.236 77.707 1.00 96.75 155 THR A N 1
ATOM 1121 C CA . THR A 1 155 ? -41.493 -5.280 78.512 1.00 96.75 155 THR A CA 1
ATOM 1122 C C . THR A 1 155 ? -41.135 -4.773 79.913 1.00 96.75 155 THR A C 1
ATOM 1124 O O . THR A 1 155 ? -41.286 -5.511 80.890 1.00 96.75 155 THR A O 1
ATOM 1127 N N . GLN A 1 156 ? -40.702 -3.515 80.042 1.00 96.25 156 GLN A N 1
ATOM 1128 C CA . GLN A 1 156 ? -40.444 -2.889 81.343 1.00 96.25 156 GLN A CA 1
ATOM 1129 C C . GLN A 1 156 ? -41.731 -2.716 82.159 1.00 96.25 156 GLN A C 1
ATOM 1131 O O . GLN A 1 156 ? -41.733 -3.009 83.356 1.00 96.25 156 GLN A O 1
ATOM 1136 N N . GLU A 1 157 ? -42.834 -2.308 81.525 1.00 96.75 157 GLU A N 1
ATOM 1137 C CA . GLU A 1 157 ? -44.143 -2.211 82.182 1.00 96.75 157 GLU A CA 1
ATOM 1138 C C . GLU A 1 157 ? -44.647 -3.575 82.665 1.00 96.75 157 GLU A C 1
ATOM 1140 O O . GLU A 1 157 ? -45.082 -3.701 83.811 1.00 96.75 157 GLU A O 1
ATOM 1145 N N . ILE A 1 158 ? -44.521 -4.620 81.838 1.00 96.38 158 ILE A N 1
ATOM 1146 C CA . ILE A 1 158 ? -44.869 -5.996 82.220 1.00 96.38 158 ILE A CA 1
ATOM 1147 C C . ILE A 1 158 ? -44.039 -6.445 83.426 1.00 96.38 158 ILE A C 1
ATOM 1149 O O . ILE A 1 158 ? -44.590 -7.007 84.375 1.00 96.38 158 ILE A O 1
ATOM 1153 N N . ALA A 1 159 ? -42.728 -6.186 83.423 1.00 96.44 159 ALA A N 1
ATOM 1154 C CA . ALA A 1 159 ? -41.855 -6.529 84.542 1.00 96.44 159 ALA A CA 1
ATOM 1155 C C . ALA A 1 159 ? -42.262 -5.797 85.835 1.00 96.44 159 ALA A C 1
ATOM 1157 O O . ALA A 1 159 ? -42.329 -6.416 86.900 1.00 96.44 159 ALA A O 1
ATOM 1158 N N . ALA A 1 160 ? -42.595 -4.505 85.748 1.00 96.25 160 ALA A N 1
ATOM 1159 C CA . ALA A 1 160 ? -43.086 -3.724 86.882 1.00 96.25 160 ALA A CA 1
ATOM 1160 C C . ALA A 1 160 ? -44.438 -4.244 87.403 1.00 96.25 160 ALA A C 1
ATOM 1162 O O . ALA A 1 160 ? -44.616 -4.411 88.613 1.00 96.25 160 ALA A O 1
ATOM 1163 N N . GLY A 1 161 ? -45.373 -4.566 86.505 1.00 96.50 161 GLY A N 1
ATOM 1164 C CA . GLY A 1 161 ? -46.666 -5.156 86.853 1.00 96.50 161 GLY A CA 1
ATOM 1165 C C . GLY A 1 161 ? -46.525 -6.527 87.517 1.00 96.50 161 GLY A C 1
ATOM 1166 O O . GLY A 1 161 ? -47.157 -6.788 88.540 1.00 96.50 161 GLY A O 1
ATOM 1167 N N . ALA A 1 162 ? -45.638 -7.386 87.008 1.00 96.12 162 ALA A N 1
ATOM 1168 C CA . ALA A 1 162 ? -45.331 -8.677 87.622 1.00 96.12 162 ALA A CA 1
ATOM 1169 C C . ALA A 1 162 ? -44.781 -8.517 89.052 1.00 96.12 162 ALA A C 1
ATOM 1171 O O . ALA A 1 162 ? -45.163 -9.271 89.950 1.00 96.12 162 ALA A O 1
ATOM 1172 N N . GLN A 1 163 ? -43.946 -7.499 89.289 1.00 95.31 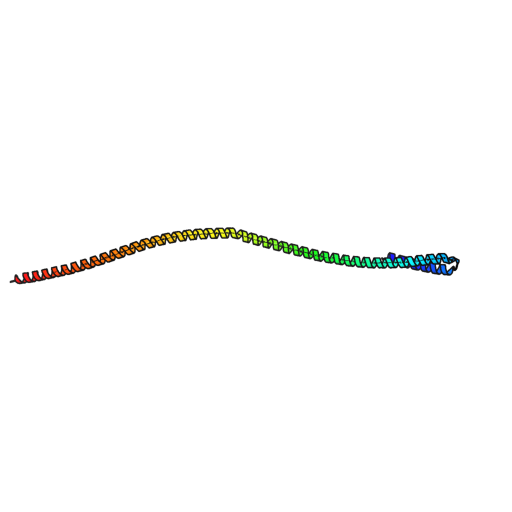163 GLN A N 1
ATOM 1173 C CA . GLN A 1 163 ? -43.434 -7.178 90.621 1.00 95.31 163 GLN A CA 1
ATOM 1174 C C . GLN A 1 163 ? -44.548 -6.718 91.576 1.00 95.31 163 GLN A C 1
ATOM 1176 O O . GLN A 1 163 ? -44.582 -7.159 92.726 1.00 95.31 163 GLN A O 1
ATOM 1181 N N . GLN A 1 164 ? -45.486 -5.887 91.106 1.00 95.62 164 GLN A N 1
ATOM 1182 C CA . GLN A 1 164 ? -46.656 -5.479 91.896 1.00 95.62 164 GLN A CA 1
ATOM 1183 C C . GLN A 1 164 ? -47.556 -6.669 92.246 1.00 95.62 164 GLN A C 1
ATOM 1185 O O . GLN A 1 164 ? -47.983 -6.806 93.392 1.00 95.62 164 GLN A O 1
ATOM 1190 N N . VAL A 1 165 ? -47.822 -7.561 91.286 1.00 95.56 165 VAL A N 1
ATOM 1191 C CA . VAL A 1 165 ? -48.605 -8.784 91.527 1.00 95.56 165 VAL A CA 1
ATOM 1192 C C . VAL A 1 165 ? -47.922 -9.668 92.570 1.00 95.56 165 VAL A C 1
ATOM 1194 O O . VAL A 1 165 ? -48.590 -10.161 93.479 1.00 95.56 165 VAL A O 1
ATOM 1197 N N . LEU A 1 166 ? -46.597 -9.828 92.496 1.00 96.06 166 LEU A N 1
ATOM 1198 C CA . LEU A 1 166 ? -45.822 -10.565 93.494 1.00 96.06 166 LEU A CA 1
ATOM 1199 C C . LEU A 1 166 ? -45.937 -9.936 94.892 1.00 96.06 166 LEU A C 1
ATOM 1201 O O . LEU A 1 166 ? -46.062 -10.656 95.882 1.00 96.06 166 LEU A O 1
ATOM 1205 N N . GLU A 1 167 ? -45.909 -8.607 94.991 1.00 95.06 167 GLU A N 1
ATOM 1206 C CA . GLU A 1 167 ? -46.083 -7.893 96.260 1.00 95.06 167 GLU A CA 1
ATOM 1207 C C . GLU A 1 167 ? -47.487 -8.097 96.846 1.00 95.06 167 GLU A C 1
ATOM 1209 O O . GLU A 1 167 ? -47.627 -8.413 98.030 1.00 95.06 167 GLU A O 1
ATOM 1214 N N . VAL A 1 168 ? -48.531 -7.989 96.020 1.00 95.44 168 VAL A N 1
ATOM 1215 C CA . VAL A 1 168 ? -49.917 -8.260 96.433 1.00 95.44 168 VAL A CA 1
ATOM 1216 C C . VAL A 1 168 ? -50.081 -9.713 96.884 1.00 95.44 168 VAL A C 1
ATOM 1218 O O . VAL A 1 168 ? -50.701 -9.957 97.919 1.00 95.44 168 VAL A O 1
ATOM 1221 N N . ALA A 1 169 ? -49.492 -10.668 96.160 1.00 95.62 169 ALA A N 1
ATOM 1222 C CA . ALA A 1 169 ? -49.515 -12.082 96.525 1.00 95.62 169 ALA A CA 1
ATOM 1223 C C . ALA A 1 169 ? -48.844 -12.337 97.885 1.00 95.62 169 ALA A C 1
ATOM 1225 O O . ALA A 1 169 ? -49.426 -13.024 98.720 1.00 95.62 169 ALA A O 1
ATOM 1226 N N . LYS A 1 170 ? -47.678 -11.727 98.155 1.00 94.19 170 LYS A N 1
ATOM 1227 C CA . LYS A 1 170 ? -47.007 -11.808 99.468 1.00 94.19 170 LYS A CA 1
ATOM 1228 C C . LYS A 1 170 ? -47.863 -11.234 100.593 1.00 94.19 170 LYS A C 1
ATOM 1230 O O . LYS A 1 170 ? -48.000 -11.855 101.639 1.00 94.19 170 LYS A O 1
ATOM 1235 N N . ARG A 1 171 ? -48.479 -10.069 100.375 1.00 92.81 171 ARG A N 1
ATOM 1236 C CA . ARG A 1 171 ? -49.368 -9.452 101.371 1.00 92.81 171 ARG A CA 1
ATOM 1237 C C . ARG A 1 171 ? -50.597 -10.314 101.651 1.00 92.81 171 ARG A C 1
ATOM 1239 O O . ARG A 1 171 ? -51.020 -10.400 102.798 1.00 92.81 171 ARG A O 1
ATOM 1246 N N . LEU A 1 172 ? -51.185 -10.925 100.622 1.00 91.50 172 LEU A N 1
ATOM 1247 C CA . LEU A 1 172 ? -52.295 -11.870 100.780 1.00 91.50 172 LEU A CA 1
ATOM 1248 C C . LEU A 1 172 ? -51.871 -13.096 101.595 1.00 91.50 172 LEU A C 1
ATOM 1250 O O . LEU A 1 172 ? -52.591 -13.472 102.516 1.00 91.50 172 LEU A O 1
ATOM 1254 N N . ASP A 1 173 ? -50.704 -13.666 101.301 1.00 91.88 173 ASP A N 1
ATOM 1255 C CA . ASP A 1 173 ? -50.132 -14.798 102.039 1.00 91.88 173 ASP A CA 1
ATOM 1256 C C . ASP A 1 173 ? -49.935 -14.462 103.530 1.00 91.88 173 ASP A C 1
ATOM 1258 O O . ASP A 1 173 ? -50.443 -15.166 104.402 1.00 91.88 173 ASP A O 1
ATOM 1262 N N . GLU A 1 174 ? -49.340 -13.302 103.838 1.00 91.00 174 GLU A N 1
ATOM 1263 C CA . GLU A 1 174 ? -49.189 -12.798 105.212 1.00 91.00 174 GLU A CA 1
ATOM 1264 C C . GLU A 1 174 ? -50.530 -12.629 105.947 1.00 91.00 174 GLU A C 1
ATOM 1266 O O . GLU A 1 174 ? -50.621 -12.882 107.151 1.00 91.00 174 GLU A O 1
ATOM 1271 N N . GLN A 1 175 ? -51.581 -12.174 105.253 1.00 89.75 175 GLN A N 1
ATOM 1272 C CA . GLN A 1 175 ? -52.915 -12.059 105.849 1.00 89.75 175 GLN A CA 1
ATOM 1273 C C . GLN A 1 175 ? -53.518 -13.435 106.134 1.00 89.75 175 GLN A C 1
ATOM 1275 O O . GLN A 1 175 ? -54.081 -13.623 107.208 1.00 89.75 175 GLN A O 1
ATOM 1280 N N . VAL A 1 176 ? -53.388 -14.399 105.218 1.00 89.56 176 VAL A N 1
ATOM 1281 C CA . VAL A 1 176 ? -53.890 -15.770 105.411 1.00 89.56 176 VAL A CA 1
ATOM 1282 C C . VAL A 1 176 ? -53.188 -16.456 106.585 1.00 89.56 176 VAL A C 1
ATOM 1284 O O . VAL A 1 176 ? -53.861 -17.095 107.394 1.00 89.56 176 VAL A O 1
ATOM 1287 N N . GLU A 1 177 ? -51.875 -16.272 106.743 1.00 88.00 177 GLU A N 1
ATOM 1288 C CA . GLU A 1 177 ? -51.117 -16.797 107.889 1.00 88.00 177 GLU A CA 1
ATOM 1289 C C . GLU A 1 177 ? -51.637 -16.271 109.238 1.00 88.00 177 GLU A C 1
ATOM 1291 O O . GLU A 1 177 ? -51.666 -17.012 110.216 1.00 88.00 177 GLU A O 1
ATOM 1296 N N . ARG A 1 178 ? -52.157 -15.035 109.308 1.00 82.62 178 ARG A N 1
ATOM 1297 C CA . ARG A 1 178 ? -52.792 -14.514 110.539 1.00 82.62 178 ARG A CA 1
ATOM 1298 C C . ARG A 1 178 ? -54.100 -15.215 110.908 1.00 82.62 178 ARG A C 1
ATOM 1300 O O . ARG A 1 178 ? -54.494 -15.163 112.070 1.00 82.62 178 ARG A O 1
ATOM 1307 N N . PHE A 1 179 ? -54.784 -15.827 109.943 1.00 80.75 179 PHE A N 1
ATOM 1308 C CA . PHE A 1 179 ? -56.027 -16.571 110.169 1.00 80.75 179 PHE A CA 1
ATOM 1309 C C . PHE A 1 179 ? -55.797 -18.068 110.407 1.00 80.75 179 PHE A C 1
ATOM 1311 O O . PHE A 1 179 ? -56.746 -18.772 110.750 1.00 80.75 179 PHE A O 1
ATOM 1318 N N . LYS A 1 180 ? -54.558 -18.559 110.272 1.00 67.69 180 LYS A N 1
ATOM 1319 C CA . LYS A 1 180 ? -54.159 -19.894 110.729 1.00 67.69 180 LYS A CA 1
ATOM 1320 C C . LYS A 1 180 ? -53.877 -19.853 112.238 1.00 67.69 180 LYS A C 1
ATOM 1322 O O . LYS A 1 180 ? -52.726 -19.810 112.664 1.00 67.69 180 LYS A O 1
ATOM 1327 N N . VAL A 1 181 ? -54.946 -19.832 113.034 1.00 54.22 181 VAL A N 1
ATOM 1328 C CA . VAL A 1 181 ? -54.944 -20.185 114.467 1.00 54.22 181 VAL A CA 1
ATOM 1329 C C . VAL A 1 181 ? -55.562 -21.566 114.620 1.00 54.22 181 VAL A C 1
ATOM 1331 O O . VAL A 1 181 ? -56.606 -21.800 113.970 1.00 54.22 181 VAL A O 1
#

InterPro domains:
  IPR004089 Methyl-accepting chemotaxis protein (MCP) signalling domain [PF00015] (2-118)
  IPR004089 Methyl-accepting chemotaxis protein (MCP) signalling domain [PS50111] (1-152)
  IPR004089 Methyl-accepting chemotaxis protein (MCP) signalling domain [SM00283] (1-180)
  IPR004090 Chemotaxis methyl-accepting receptor [PR00260] (3-30)
  IPR004090 Chemotaxis methyl-accepting receptor [PR00260] (32-61)

Organism: NCBI:txid401526

Radius of gyration: 70.0 Å; chains: 1; bounding box: 117×42×195 Å